Protein AF-A0A150KLK4-F1 (afdb_monomer_lite)

Radius of gyration: 14.57 Å; chains: 1; bounding box: 31×12×44 Å

pLDDT: mean 93.06, std 7.11, range [61.81, 98.19]

Secondary structure (DSSP, 8-state):
-----S-TT-SHHHHHHHHHHHHHHHHHHHHHS--TTPPP-

Structure (mmCIF, N/CA/C/O backbone):
data_AF-A0A150KLK4-F1
#
_entry.id   AF-A0A150KLK4-F1
#
loop_
_atom_site.group_PDB
_atom_site.id
_atom_site.type_symbol
_atom_site.label_atom_id
_atom_site.label_alt_id
_atom_site.label_comp_id
_atom_site.label_asym_id
_atom_site.label_entity_id
_atom_site.label_seq_id
_atom_site.pdbx_PDB_ins_code
_atom_site.Cartn_x
_atom_site.Cartn_y
_atom_site.Cartn_z
_atom_site.occupancy
_atom_site.B_iso_or_equiv
_atom_site.auth_seq_id
_atom_site.auth_comp_id
_atom_site.auth_asym_id
_atom_site.auth_atom_id
_atom_site.pdbx_PDB_model_num
ATOM 1 N N . MET A 1 1 ? 11.768 0.059 -29.565 1.00 61.81 1 MET A N 1
ATOM 2 C CA . MET A 1 1 ? 10.746 0.066 -28.496 1.00 61.81 1 MET A CA 1
ATOM 3 C C . MET A 1 1 ? 11.445 -0.310 -27.201 1.00 61.81 1 MET A C 1
ATOM 5 O O . MET A 1 1 ? 12.153 -1.307 -27.211 1.00 61.81 1 MET A O 1
ATOM 9 N N . ILE A 1 2 ? 11.316 0.492 -26.144 1.00 87.69 2 ILE A N 1
ATOM 10 C CA . ILE A 1 2 ? 11.830 0.155 -24.808 1.00 87.69 2 ILE A CA 1
ATOM 11 C C . ILE A 1 2 ? 10.611 -0.183 -23.954 1.00 87.69 2 ILE A C 1
ATOM 13 O O . ILE A 1 2 ? 9.719 0.648 -23.812 1.00 87.69 2 ILE A O 1
ATOM 17 N N . VAL A 1 3 ? 10.558 -1.411 -23.443 1.00 91.31 3 VAL A N 1
ATOM 18 C CA . VAL A 1 3 ? 9.515 -1.885 -22.527 1.00 91.31 3 VAL A CA 1
ATOM 19 C C . VAL A 1 3 ? 10.177 -2.130 -21.186 1.00 91.31 3 VAL A C 1
ATOM 21 O O . VAL A 1 3 ? 11.188 -2.828 -21.121 1.00 91.31 3 VAL A O 1
ATOM 24 N N . THR A 1 4 ? 9.623 -1.550 -20.129 1.00 91.12 4 THR A N 1
ATOM 25 C CA . THR A 1 4 ? 10.092 -1.770 -18.762 1.00 91.12 4 THR A CA 1
ATOM 26 C C . THR A 1 4 ? 9.078 -2.622 -17.993 1.00 91.12 4 THR A C 1
ATOM 28 O O . THR A 1 4 ? 7.870 -2.492 -18.213 1.00 91.12 4 THR A O 1
ATOM 31 N N . PRO A 1 5 ? 9.532 -3.519 -17.102 1.00 92.56 5 PRO A N 1
ATOM 32 C CA . PRO A 1 5 ? 8.653 -4.454 -16.407 1.00 92.56 5 PRO A CA 1
ATOM 33 C C . PRO A 1 5 ? 7.947 -3.793 -15.209 1.00 92.56 5 PRO A C 1
ATOM 35 O O . PRO A 1 5 ? 8.267 -4.097 -14.071 1.00 92.56 5 PRO A O 1
ATOM 38 N N . HIS A 1 6 ? 7.022 -2.853 -15.446 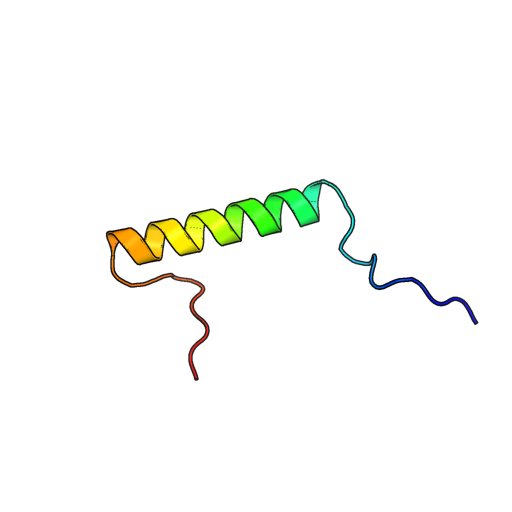1.00 91.38 6 HIS A N 1
ATOM 39 C CA . HIS A 1 6 ? 6.256 -2.129 -14.407 1.00 91.38 6 HIS A CA 1
ATOM 40 C C . HIS A 1 6 ? 7.112 -1.679 -13.191 1.00 91.38 6 HIS A C 1
ATOM 42 O O . HIS A 1 6 ? 6.698 -1.740 -12.035 1.00 91.38 6 HIS A O 1
ATOM 48 N N . THR A 1 7 ? 8.338 -1.213 -13.447 1.00 94.38 7 THR A N 1
ATOM 49 C CA . THR A 1 7 ? 9.306 -0.791 -12.415 1.00 94.38 7 THR A CA 1
ATOM 50 C C . THR A 1 7 ? 9.222 0.694 -12.082 1.00 94.38 7 THR A C 1
ATOM 52 O O . THR A 1 7 ? 10.083 1.212 -11.377 1.00 94.38 7 THR A O 1
ATOM 55 N N . ALA A 1 8 ? 8.195 1.395 -12.569 1.00 94.06 8 ALA A N 1
ATOM 56 C CA . ALA A 1 8 ? 8.044 2.838 -12.373 1.00 94.06 8 ALA A CA 1
ATOM 57 C C . ALA A 1 8 ? 8.057 3.250 -10.886 1.00 94.06 8 ALA A C 1
ATOM 59 O O . ALA A 1 8 ? 8.507 4.344 -10.565 1.00 94.06 8 ALA A O 1
ATOM 60 N N . PHE A 1 9 ? 7.620 2.356 -9.990 1.00 94.88 9 PHE A N 1
ATOM 61 C CA . PHE A 1 9 ? 7.568 2.570 -8.538 1.00 94.88 9 PHE A CA 1
ATOM 62 C C . PHE A 1 9 ? 8.610 1.754 -7.758 1.00 94.88 9 PHE A C 1
ATOM 64 O O . PHE A 1 9 ? 8.525 1.656 -6.538 1.00 94.88 9 PHE A O 1
ATOM 71 N N . TYR A 1 10 ? 9.587 1.145 -8.439 1.00 94.88 10 TYR A N 1
ATOM 72 C CA . TYR A 1 10 ? 10.626 0.335 -7.797 1.00 94.88 10 TYR A CA 1
ATOM 73 C C . TYR A 1 10 ? 11.796 1.208 -7.322 1.00 94.88 10 TYR A C 1
ATOM 75 O O . TYR A 1 10 ? 12.925 1.085 -7.792 1.00 94.88 10 TYR A O 1
ATOM 83 N N . THR A 1 11 ? 11.495 2.139 -6.417 1.00 97.31 11 THR A N 1
ATOM 84 C CA . THR A 1 11 ? 12.478 2.954 -5.694 1.00 97.31 11 THR A CA 1
ATOM 85 C C . THR A 1 11 ? 12.321 2.718 -4.198 1.00 97.31 11 THR A C 1
ATOM 87 O O . THR A 1 11 ? 11.211 2.459 -3.730 1.00 97.31 11 THR A O 1
ATOM 90 N N . ASP A 1 12 ? 13.414 2.833 -3.441 1.00 97.75 12 ASP A N 1
ATOM 91 C CA . ASP A 1 12 ? 13.403 2.567 -1.995 1.00 97.75 12 ASP A CA 1
ATOM 92 C C . ASP A 1 12 ? 12.351 3.411 -1.265 1.00 97.75 12 ASP A C 1
ATOM 94 O O . ASP A 1 12 ? 11.596 2.892 -0.446 1.00 97.75 12 ASP A O 1
ATOM 98 N N . GLN A 1 13 ? 12.238 4.694 -1.627 1.00 97.62 13 GLN A N 1
ATOM 99 C CA . GLN A 1 13 ? 11.254 5.596 -1.032 1.00 97.62 13 GLN A CA 1
ATOM 100 C C . GLN A 1 13 ? 9.819 5.187 -1.377 1.00 97.62 13 GLN A C 1
ATOM 102 O O . GLN A 1 13 ? 9.001 5.044 -0.477 1.00 97.62 13 GLN A O 1
ATOM 107 N N . ALA A 1 14 ? 9.512 4.949 -2.658 1.00 97.38 14 ALA A N 1
ATOM 108 C CA . ALA A 1 14 ? 8.150 4.605 -3.063 1.00 97.38 14 ALA A CA 1
ATOM 109 C C . ALA A 1 14 ? 7.698 3.281 -2.433 1.00 97.38 14 ALA A C 1
ATOM 111 O O . ALA A 1 14 ? 6.554 3.161 -2.003 1.00 97.38 14 ALA A O 1
ATOM 112 N N . VAL A 1 15 ? 8.594 2.294 -2.340 1.00 97.25 15 VAL A N 1
ATOM 113 C CA . VAL A 1 15 ? 8.304 1.018 -1.677 1.00 97.25 15 VAL A CA 1
ATOM 114 C C . VAL A 1 15 ? 8.105 1.209 -0.174 1.00 97.25 15 VAL A C 1
ATOM 116 O O . VAL A 1 15 ? 7.136 0.678 0.366 1.00 97.25 15 VAL A O 1
ATOM 119 N N . SER A 1 16 ? 8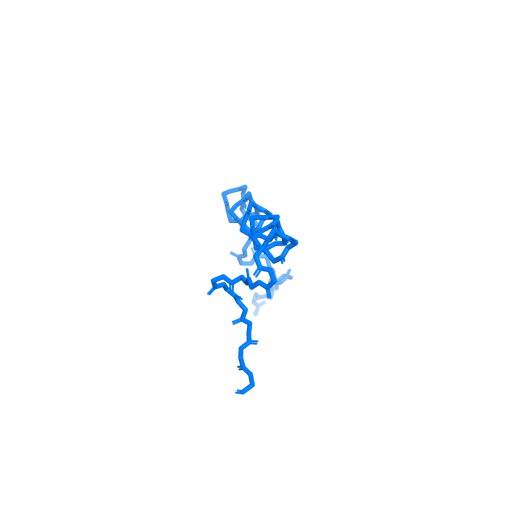.968 1.984 0.491 1.00 98.19 16 SER A N 1
ATOM 120 C CA . SER A 1 16 ? 8.826 2.291 1.919 1.00 98.19 16 SER A CA 1
ATOM 121 C C . SER A 1 16 ? 7.486 2.967 2.216 1.00 98.19 16 SER A C 1
ATOM 123 O O . SER A 1 16 ? 6.744 2.501 3.080 1.00 98.19 16 SER A O 1
ATOM 125 N N . ASP A 1 17 ? 7.137 3.998 1.444 1.00 98.12 17 ASP A N 1
ATOM 126 C CA . ASP A 1 17 ? 5.892 4.751 1.605 1.00 98.12 17 ASP A CA 1
ATOM 127 C C . ASP A 1 17 ? 4.666 3.850 1.394 1.00 98.12 17 ASP A C 1
ATOM 129 O O . ASP A 1 17 ? 3.715 3.883 2.176 1.00 98.12 17 ASP A O 1
ATOM 133 N N . MET A 1 18 ? 4.684 3.000 0.358 1.00 97.62 18 MET A N 1
ATOM 134 C CA . MET A 1 18 ? 3.587 2.066 0.081 1.00 97.62 18 MET A CA 1
ATOM 135 C C . MET A 1 18 ? 3.364 1.081 1.235 1.00 97.62 18 MET A C 1
ATOM 137 O O . MET A 1 18 ? 2.218 0.819 1.607 1.00 97.62 18 MET A O 1
ATOM 141 N N . VAL A 1 19 ? 4.443 0.546 1.813 1.00 97.94 19 VAL A N 1
ATOM 142 C CA . VAL A 1 19 ? 4.359 -0.398 2.936 1.00 97.94 19 VAL A CA 1
ATOM 143 C C . VAL A 1 19 ? 3.858 0.297 4.202 1.00 97.94 19 VAL A C 1
ATOM 145 O O . VAL A 1 19 ? 2.949 -0.217 4.858 1.00 97.94 19 VAL A O 1
ATOM 148 N N . GLU A 1 20 ? 4.392 1.474 4.530 1.00 97.94 20 GLU A N 1
ATOM 149 C CA . GLU A 1 20 ? 3.973 2.246 5.705 1.00 97.94 20 GLU A CA 1
ATOM 150 C C . GLU A 1 20 ? 2.485 2.613 5.635 1.00 97.94 20 G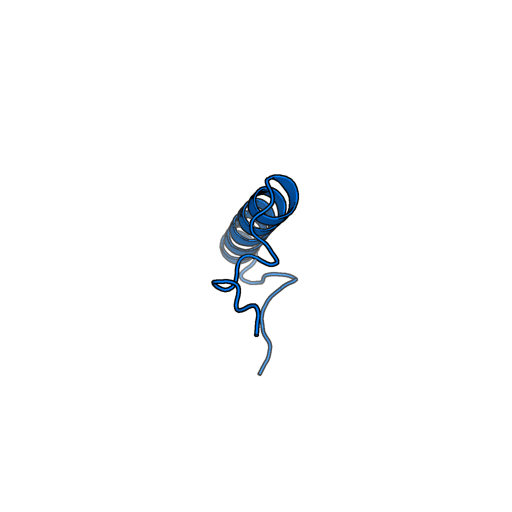LU A C 1
ATOM 152 O O . GLU A 1 20 ? 1.735 2.418 6.598 1.00 97.94 20 GLU A O 1
ATOM 157 N N . MET A 1 21 ? 2.026 3.068 4.469 1.00 97.12 21 MET A N 1
ATOM 158 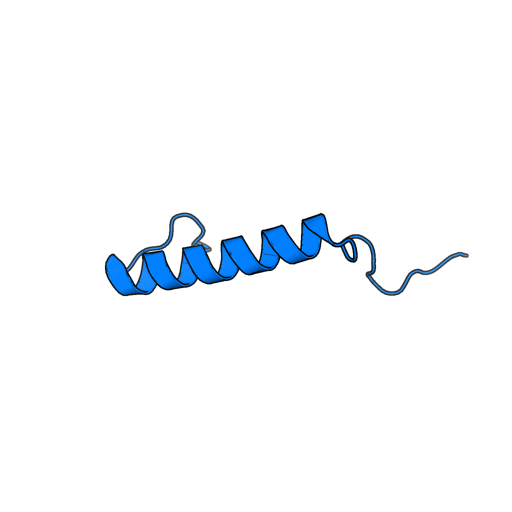C CA . MET A 1 21 ? 0.628 3.429 4.246 1.00 97.12 21 MET A CA 1
ATOM 159 C C . MET A 1 21 ? -0.314 2.227 4.341 1.00 97.12 21 MET A C 1
ATOM 161 O O . MET A 1 21 ? -1.405 2.348 4.907 1.00 97.12 21 MET A O 1
ATOM 165 N N . ALA A 1 22 ? 0.096 1.062 3.829 1.00 96.56 22 ALA A N 1
ATOM 166 C CA . ALA A 1 22 ? -0.692 -0.166 3.915 1.00 96.56 22 ALA A CA 1
ATOM 167 C C . ALA A 1 22 ? -0.874 -0.617 5.372 1.00 96.56 22 ALA A C 1
ATOM 169 O O . ALA A 1 22 ? -1.994 -0.905 5.800 1.00 96.56 22 ALA A O 1
ATOM 170 N N . LEU A 1 23 ? 0.210 -0.617 6.152 1.00 97.75 23 LEU A N 1
ATOM 171 C CA . LEU A 1 23 ? 0.171 -0.987 7.566 1.00 97.75 23 LEU A CA 1
ATOM 172 C C . LEU A 1 23 ? -0.641 0.013 8.390 1.00 97.75 23 LEU A C 1
ATOM 174 O O . LEU A 1 23 ? -1.500 -0.392 9.170 1.00 97.75 23 LEU A O 1
ATOM 178 N N . THR A 1 24 ? -0.435 1.312 8.175 1.00 96.88 24 THR A N 1
ATOM 179 C CA . THR A 1 24 ? -1.180 2.369 8.875 1.00 96.88 24 THR A CA 1
ATOM 180 C C . THR A 1 24 ? -2.677 2.274 8.589 1.00 96.88 24 THR A C 1
ATOM 182 O O . THR A 1 24 ? -3.500 2.390 9.497 1.00 96.88 24 THR A O 1
ATOM 185 N N . SER A 1 25 ? -3.043 2.003 7.334 1.00 96.19 25 SER A N 1
ATOM 186 C CA . SER A 1 25 ? -4.438 1.793 6.936 1.00 96.19 25 SER A CA 1
ATOM 187 C C . SER A 1 25 ? -5.051 0.580 7.634 1.00 96.19 25 SER A C 1
ATOM 189 O O . S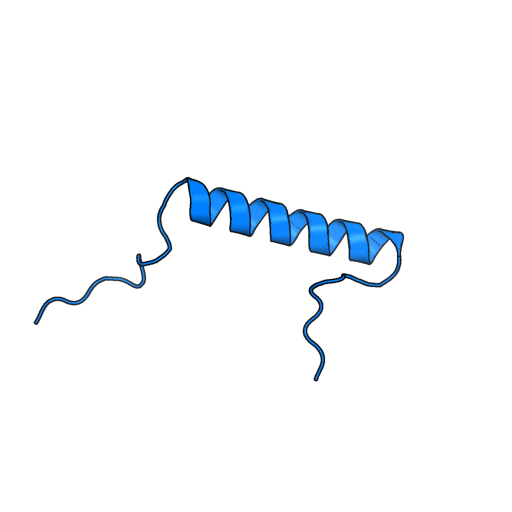ER A 1 25 ? -6.172 0.667 8.132 1.00 96.19 25 SER A O 1
ATOM 191 N N . LEU A 1 26 ? -4.316 -0.533 7.708 1.00 95.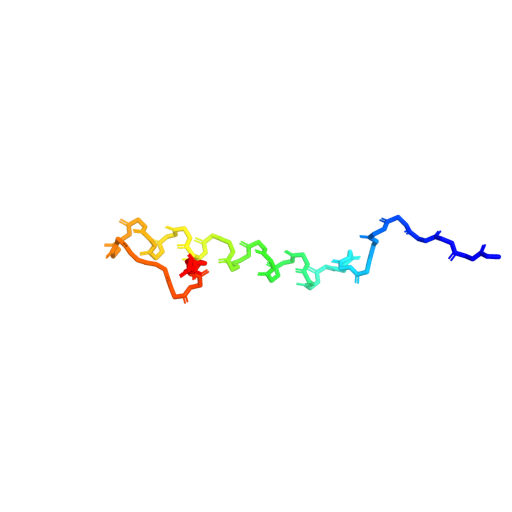62 26 LEU A N 1
ATOM 192 C CA . LEU A 1 26 ? -4.770 -1.743 8.388 1.00 95.62 26 LEU A CA 1
ATOM 193 C C . LEU A 1 26 ? -4.977 -1.499 9.887 1.00 95.62 26 LEU A C 1
ATOM 195 O O . LEU A 1 26 ? -6.025 -1.849 10.421 1.00 95.62 26 LEU A O 1
ATOM 199 N N . VAL A 1 27 ? -4.007 -0.873 10.557 1.00 96.75 27 VAL A N 1
ATOM 200 C CA . VAL A 1 27 ? -4.092 -0.565 11.992 1.00 96.75 27 VAL A CA 1
ATOM 201 C C . VAL A 1 27 ? -5.274 0.358 12.279 1.00 96.75 27 VAL A C 1
ATOM 203 O O . VAL A 1 27 ? -6.104 0.028 13.123 1.00 96.75 27 VAL A O 1
ATOM 206 N N . SER A 1 28 ? -5.424 1.446 11.514 1.00 95.88 28 SER A N 1
ATOM 207 C CA . SER A 1 28 ? -6.570 2.360 11.630 1.00 95.88 28 SER A CA 1
ATOM 208 C C . SER A 1 28 ? -7.900 1.613 11.521 1.00 95.88 28 SER A C 1
ATOM 210 O O . SER A 1 28 ? -8.821 1.861 12.305 1.00 95.88 28 SER A O 1
ATOM 212 N N . PHE A 1 29 ? -7.997 0.682 10.568 1.00 95.81 29 PHE A N 1
ATOM 213 C CA . PHE A 1 29 ? -9.192 -0.128 10.379 1.00 95.81 29 PHE A CA 1
ATOM 214 C C . PHE A 1 29 ? -9.457 -1.057 11.566 1.00 95.81 29 PHE A C 1
ATOM 216 O O . PHE A 1 29 ? -10.587 -1.119 12.042 1.00 95.81 29 PHE A O 1
ATOM 223 N N . MET A 1 30 ? -8.432 -1.739 12.085 1.00 95.94 30 MET A N 1
ATOM 224 C CA . MET A 1 30 ? -8.583 -2.624 13.246 1.00 95.94 30 MET A CA 1
ATOM 225 C C . MET A 1 30 ? -9.023 -1.873 14.510 1.00 95.94 30 MET A C 1
ATOM 227 O O . MET A 1 30 ? -9.800 -2.410 15.293 1.00 95.94 30 MET A O 1
ATOM 231 N N . GLU A 1 31 ? -8.542 -0.645 14.715 1.00 96.19 31 GLU A N 1
ATOM 232 C CA . GLU A 1 31 ? -8.834 0.141 15.920 1.00 96.19 31 GLU A CA 1
ATOM 233 C C . GLU A 1 31 ? -10.180 0.870 15.856 1.00 96.19 31 GLU A C 1
ATOM 235 O O . GLU A 1 31 ? -10.903 0.939 16.849 1.00 96.19 31 GLU A O 1
ATOM 240 N N . THR A 1 32 ? -10.524 1.437 14.698 1.00 93.81 32 THR A N 1
ATOM 241 C CA . THR A 1 32 ? -11.679 2.346 14.567 1.00 93.81 32 THR A CA 1
ATOM 242 C C . THR A 1 32 ? -12.813 1.779 13.714 1.00 93.81 32 THR A C 1
ATOM 244 O O . THR A 1 32 ? -13.870 2.402 13.590 1.00 93.81 32 THR A O 1
ATOM 247 N N . GLY A 1 33 ? -12.604 0.611 13.100 1.00 92.38 33 GLY A N 1
ATOM 248 C CA . GLY A 1 33 ? -13.497 0.038 12.095 1.00 92.38 33 GLY A CA 1
ATOM 249 C C . GLY A 1 33 ? -13.501 0.807 10.772 1.00 92.38 33 GLY A C 1
ATOM 250 O O . GLY A 1 33 ? -14.377 0.559 9.946 1.00 92.38 33 GLY A O 1
ATOM 251 N N . LYS A 1 34 ? -12.589 1.778 10.602 1.00 90.38 34 LYS A N 1
ATOM 252 C CA . LYS A 1 34 ? -12.460 2.623 9.411 1.00 90.38 34 LYS A CA 1
ATOM 253 C C . LYS A 1 34 ? -10.996 2.947 9.106 1.00 90.38 34 LYS A C 1
ATOM 255 O O . LYS A 1 34 ? -10.184 3.160 10.003 1.00 90.38 34 LYS A O 1
ATOM 260 N N . SER A 1 35 ? -10.655 3.080 7.834 1.00 89.88 35 SER A N 1
ATOM 261 C CA . SER A 1 35 ? -9.403 3.691 7.386 1.00 89.88 35 SER A CA 1
ATOM 262 C C . SER A 1 35 ? -9.673 4.924 6.534 1.00 89.88 35 SER A C 1
ATOM 264 O O . SER A 1 35 ? -10.577 4.966 5.699 1.00 89.88 35 SER A O 1
ATOM 266 N N . ARG A 1 36 ? -8.849 5.959 6.729 1.00 89.88 36 ARG A N 1
ATOM 267 C CA . ARG A 1 36 ? -8.897 7.196 5.935 1.00 89.88 36 ARG A CA 1
ATOM 268 C C . ARG A 1 36 ? -8.742 6.930 4.434 1.00 89.88 36 ARG A C 1
ATOM 270 O O . ARG A 1 36 ? -9.241 7.717 3.632 1.00 89.88 36 ARG A O 1
ATOM 277 N N . TRP A 1 37 ? -8.050 5.852 4.079 1.00 92.19 37 TRP A N 1
ATOM 278 C CA . TRP A 1 37 ? -7.716 5.480 2.705 1.00 92.19 37 TRP A CA 1
ATOM 279 C C . TRP A 1 37 ? -8.532 4.288 2.199 1.00 92.19 37 TRP A C 1
ATOM 281 O O . TRP A 1 37 ? -8.108 3.594 1.279 1.00 92.19 37 TRP A O 1
ATOM 291 N N . GLU A 1 38 ? -9.701 4.042 2.794 1.00 90.50 38 GLU A N 1
ATOM 292 C CA . GLU A 1 38 ? -10.654 3.072 2.261 1.00 90.50 38 GLU A CA 1
ATOM 293 C C . GLU A 1 38 ? -11.116 3.453 0.860 1.00 90.50 38 GLU A C 1
ATOM 295 O O . GLU A 1 38 ? -11.494 4.597 0.587 1.00 90.50 38 GLU A O 1
ATOM 300 N N . ILE A 1 39 ? -11.137 2.451 -0.014 1.00 90.38 39 ILE A N 1
ATOM 301 C CA . ILE A 1 39 ? -11.801 2.550 -1.304 1.00 90.38 39 ILE A CA 1
ATOM 302 C C . ILE A 1 39 ? -13.302 2.520 -1.025 1.00 90.38 39 ILE A C 1
ATOM 304 O O . ILE A 1 39 ? -13.804 1.591 -0.395 1.00 90.38 39 ILE A O 1
ATOM 308 N N . LYS A 1 40 ? -14.001 3.565 -1.460 1.00 86.06 40 LYS A N 1
ATOM 309 C CA . LYS A 1 40 ? -15.461 3.626 -1.431 1.00 86.06 40 LYS A CA 1
ATOM 310 C C . LYS A 1 40 ? -15.966 3.258 -2.820 1.00 86.06 40 LYS A C 1
ATOM 312 O O . LYS A 1 40 ? -15.423 3.782 -3.794 1.00 86.06 40 LYS A O 1
ATOM 317 N N . ASP A 1 41 ? -16.952 2.369 -2.873 1.00 68.31 41 ASP A N 1
ATOM 318 C CA . ASP A 1 41 ? -17.724 2.082 -4.089 1.00 68.31 41 ASP A CA 1
ATOM 319 C C . ASP A 1 41 ? -18.538 3.304 -4.548 1.00 68.31 41 ASP A C 1
ATOM 321 O O . ASP A 1 41 ? -19.008 4.077 -3.672 1.00 68.31 41 ASP A O 1
#

Organism: Heyndrickxia coagulans (NCBI:txid1398)

Sequence (41 aa):
MIVTPHTAFYTDQAVSDMVEMALTSLVSFMETGKSRWEIKD

Foldseek 3Di:
DDDDPPCPQVDPVSVVVVVVLVVQQVVCCVVPVGGPPDDDD